Protein AF-A0A946AKU5-F1 (afdb_monomer_lite)

Foldseek 3Di:
DDDCADPVRHHPDDPVLDDDDPDDDPDDCKDKDWDDDPVDIWIKIAHPQFDDCDADPVRRGDPGNRNRVVCVSVVHIDTDDDDPVSCVVPPPDDDDDDD

Structure (mmCIF, N/CA/C/O backbone):
data_AF-A0A946AKU5-F1
#
_entry.id   AF-A0A946AKU5-F1
#
loop_
_atom_site.group_PDB
_atom_site.id
_atom_site.type_symbol
_atom_site.label_atom_id
_atom_site.label_alt_id
_atom_site.label_comp_id
_atom_site.label_asym_id
_atom_site.label_entity_id
_atom_site.label_seq_id
_atom_site.pdbx_PDB_ins_code
_atom_site.Cartn_x
_atom_site.Cartn_y
_atom_site.Cartn_z
_atom_site.occupancy
_atom_site.B_iso_or_equiv
_atom_site.auth_seq_id
_atom_site.auth_comp_id
_atom_site.auth_asym_id
_atom_site.auth_atom_id
_atom_site.pdbx_PDB_model_num
ATOM 1 N N . PRO A 1 1 ? 0.184 -9.157 -16.455 1.00 84.50 1 PRO A N 1
ATOM 2 C CA . PRO A 1 1 ? 1.391 -8.377 -16.076 1.00 84.50 1 PRO A CA 1
ATOM 3 C C . PRO A 1 1 ? 1.023 -6.899 -15.973 1.00 84.50 1 PRO A C 1
ATOM 5 O O . PRO A 1 1 ? 0.249 -6.428 -16.802 1.00 84.50 1 PRO A O 1
ATOM 8 N N . PHE A 1 2 ? 1.549 -6.195 -14.976 1.00 92.12 2 PHE A N 1
ATOM 9 C CA . PHE A 1 2 ? 1.259 -4.780 -14.762 1.00 92.12 2 PHE A CA 1
ATOM 10 C C . PHE A 1 2 ? 2.167 -3.901 -15.617 1.00 92.12 2 PHE A C 1
ATOM 12 O O . PHE A 1 2 ? 3.354 -4.179 -15.770 1.00 92.12 2 PHE A O 1
ATOM 19 N N . SER A 1 3 ? 1.592 -2.857 -16.206 1.00 93.62 3 SER A N 1
ATOM 20 C CA . SER A 1 3 ? 2.324 -1.884 -17.014 1.00 93.62 3 SER A CA 1
ATOM 21 C C . SER A 1 3 ? 3.085 -0.902 -16.120 1.00 93.62 3 SER A C 1
ATOM 23 O O . SER A 1 3 ? 2.568 -0.472 -15.096 1.00 93.62 3 SER A O 1
ATOM 25 N N . THR A 1 4 ? 4.283 -0.497 -16.544 1.00 97.12 4 THR A N 1
ATOM 26 C CA . THR A 1 4 ? 5.058 0.607 -15.940 1.00 97.12 4 THR A CA 1
ATOM 27 C C . THR A 1 4 ? 4.651 1.976 -16.506 1.00 97.12 4 THR A C 1
ATOM 29 O O . THR A 1 4 ? 5.167 3.021 -16.111 1.00 97.12 4 THR A O 1
ATOM 32 N N . ARG A 1 5 ? 3.700 1.986 -17.447 1.00 97.56 5 ARG A N 1
ATOM 33 C CA . ARG A 1 5 ? 3.014 3.177 -17.960 1.00 97.56 5 ARG A CA 1
ATOM 34 C C . ARG A 1 5 ? 1.651 3.321 -17.300 1.00 97.56 5 ARG A C 1
ATOM 36 O O . ARG A 1 5 ? 0.965 2.317 -17.105 1.00 97.56 5 ARG A O 1
ATOM 43 N N . ASN A 1 6 ? 1.259 4.561 -17.031 1.00 97.25 6 ASN A N 1
ATOM 44 C CA . ASN A 1 6 ? -0.065 4.900 -16.521 1.00 97.25 6 ASN A CA 1
ATOM 45 C C . ASN A 1 6 ? -1.166 4.641 -17.571 1.00 97.25 6 ASN A C 1
ATOM 47 O O . ASN A 1 6 ? -0.890 4.257 -18.710 1.00 97.25 6 ASN A O 1
ATOM 51 N N . PHE A 1 7 ? -2.425 4.886 -17.205 1.00 96.94 7 PHE A N 1
ATOM 52 C CA . PHE A 1 7 ? -3.580 4.654 -18.084 1.00 96.94 7 PHE A CA 1
ATOM 53 C C . PHE A 1 7 ? -3.601 5.534 -19.351 1.00 96.94 7 PHE A C 1
ATOM 55 O O . PHE A 1 7 ? -4.286 5.194 -20.311 1.00 96.94 7 PHE A O 1
ATOM 62 N N . LEU A 1 8 ? -2.835 6.633 -19.383 1.00 97.94 8 LEU A N 1
ATOM 63 C CA . LEU A 1 8 ? -2.637 7.481 -20.567 1.00 97.94 8 LEU A CA 1
ATOM 64 C C . LEU A 1 8 ? -1.494 6.980 -21.467 1.00 97.94 8 LEU A C 1
ATOM 66 O O . LEU A 1 8 ? -1.183 7.598 -22.481 1.00 97.94 8 LEU A O 1
ATOM 70 N N . GLY A 1 9 ? -0.826 5.887 -21.089 1.00 97.12 9 GLY A N 1
ATOM 71 C CA . GLY A 1 9 ? 0.327 5.352 -21.804 1.00 97.12 9 GLY A CA 1
ATOM 72 C C . GLY A 1 9 ? 1.631 6.110 -21.541 1.00 97.12 9 GLY A C 1
ATOM 73 O O . GLY A 1 9 ? 2.617 5.862 -22.234 1.00 97.12 9 GLY A O 1
ATOM 74 N N . VAL A 1 10 ? 1.683 6.999 -20.546 1.00 98.25 10 VAL A N 1
ATOM 75 C CA . VAL A 1 10 ? 2.894 7.750 -20.178 1.00 98.25 10 VAL A CA 1
ATOM 76 C C . VAL A 1 10 ? 3.699 6.954 -19.143 1.00 98.25 10 VAL A C 1
ATOM 78 O O . VAL A 1 10 ? 3.098 6.417 -18.209 1.00 98.25 10 VAL A O 1
ATOM 81 N N . PRO A 1 11 ? 5.035 6.833 -19.278 1.00 98.25 11 PRO A N 1
ATOM 82 C CA . PRO A 1 11 ? 5.867 6.176 -18.271 1.00 98.25 11 PRO A CA 1
ATOM 83 C C . PRO A 1 11 ? 5.675 6.795 -16.882 1.00 98.25 11 PRO A C 1
ATOM 85 O O . PRO A 1 11 ? 5.747 8.011 -16.733 1.00 98.25 11 PRO A O 1
ATOM 88 N N . GLN A 1 12 ? 5.438 5.948 -15.881 1.00 97.81 12 GLN A N 1
ATOM 89 C CA . GLN A 1 12 ? 5.364 6.334 -14.465 1.00 97.81 12 GLN A CA 1
ATOM 90 C C . GLN A 1 12 ? 6.377 5.570 -13.594 1.00 97.81 12 GLN A C 1
ATOM 92 O O . GLN A 1 12 ? 6.446 5.805 -12.395 1.00 97.81 12 GLN A O 1
ATOM 97 N N . ALA A 1 13 ? 7.124 4.643 -14.198 1.00 97.44 13 ALA A N 1
ATOM 98 C CA . ALA A 1 13 ? 8.162 3.824 -13.585 1.00 97.44 13 ALA A CA 1
ATOM 99 C C . ALA A 1 13 ? 9.159 3.359 -14.667 1.00 97.44 13 ALA A C 1
ATOM 101 O O . ALA A 1 13 ? 8.853 3.403 -15.868 1.00 97.44 13 ALA A O 1
ATOM 102 N N . GLY A 1 14 ? 10.337 2.903 -14.248 1.00 95.69 14 GLY A N 1
ATOM 103 C CA . GLY A 1 14 ? 11.333 2.233 -15.079 1.00 95.69 14 GLY A CA 1
ATOM 104 C C . GLY A 1 14 ? 10.807 0.930 -15.683 1.00 95.69 14 GLY A C 1
ATOM 105 O O . GLY A 1 14 ? 9.872 0.310 -15.180 1.00 95.69 14 GLY A O 1
ATOM 106 N N . ASN A 1 15 ? 11.385 0.495 -16.805 1.00 92.56 15 ASN A N 1
ATOM 107 C CA . ASN A 1 15 ? 10.943 -0.729 -17.494 1.00 92.56 15 ASN A CA 1
ATOM 108 C C . ASN A 1 15 ? 11.209 -2.009 -16.678 1.00 92.56 15 ASN A C 1
ATOM 110 O O . ASN A 1 15 ? 10.518 -3.012 -16.859 1.00 92.56 15 ASN A O 1
ATOM 114 N N . ASP A 1 16 ? 12.205 -1.966 -15.801 1.00 92.38 16 ASP A N 1
ATOM 115 C CA . ASP A 1 16 ? 12.625 -3.010 -14.867 1.00 92.38 16 ASP A CA 1
ATOM 116 C C . ASP A 1 16 ? 11.742 -3.096 -13.608 1.00 92.38 16 ASP A C 1
ATOM 118 O O . ASP A 1 16 ? 11.824 -4.064 -12.856 1.00 92.38 16 ASP A O 1
ATOM 122 N N . GLU A 1 17 ? 10.826 -2.145 -13.414 1.00 95.69 17 GLU A N 1
ATOM 123 C CA . GLU A 1 17 ? 9.864 -2.123 -12.302 1.00 95.69 17 GLU A CA 1
ATOM 124 C C . GLU A 1 17 ? 8.560 -2.884 -12.620 1.00 95.69 17 GLU A C 1
ATOM 126 O O . GLU A 1 17 ? 7.567 -2.809 -11.895 1.00 95.69 17 GLU A O 1
ATOM 131 N N . ARG A 1 18 ? 8.534 -3.634 -13.727 1.00 93.44 18 ARG A N 1
ATOM 132 C CA . ARG A 1 18 ? 7.367 -4.402 -14.170 1.00 93.44 18 ARG A CA 1
ATOM 133 C C . ARG A 1 18 ? 7.042 -5.542 -13.202 1.00 93.44 18 ARG A C 1
ATOM 135 O O . ARG A 1 18 ? 7.863 -6.421 -12.957 1.00 93.44 18 ARG A O 1
ATOM 142 N N . LEU A 1 19 ? 5.788 -5.599 -12.755 1.00 93.00 19 LEU A N 1
ATOM 143 C CA . LEU A 1 19 ? 5.280 -6.648 -11.867 1.00 93.00 19 LEU A CA 1
ATOM 144 C C . LEU A 1 19 ? 4.390 -7.652 -12.608 1.00 93.00 19 LEU A C 1
ATOM 146 O O . LEU A 1 19 ? 3.743 -7.336 -13.613 1.00 93.00 19 LEU A O 1
ATOM 150 N N . VAL A 1 20 ? 4.322 -8.883 -12.100 1.00 93.12 20 VAL A N 1
ATOM 151 C CA . VAL A 1 20 ? 3.516 -9.960 -12.688 1.00 93.12 20 VAL A CA 1
ATOM 152 C C . VAL A 1 20 ? 2.767 -10.707 -11.593 1.00 93.12 20 VAL A C 1
ATOM 154 O O . VAL A 1 20 ? 3.381 -11.225 -10.669 1.00 93.12 20 VAL A O 1
ATOM 157 N N . LEU A 1 21 ? 1.443 -10.798 -11.731 1.00 88.38 21 LEU A N 1
ATOM 158 C CA . LEU A 1 21 ? 0.643 -11.798 -11.028 1.00 88.38 21 LEU A CA 1
ATOM 159 C C . LEU A 1 21 ? 0.426 -13.006 -11.941 1.00 88.38 21 LEU A C 1
ATOM 161 O O . LEU A 1 21 ? 0.169 -12.811 -13.134 1.00 88.38 21 LEU A O 1
ATOM 165 N N . PRO A 1 22 ? 0.505 -14.236 -11.404 1.00 86.81 22 PRO A N 1
ATOM 166 C CA . PRO A 1 22 ? 0.293 -15.452 -12.184 1.00 86.81 22 PRO A CA 1
ATOM 167 C C . PRO A 1 22 ? -1.175 -15.648 -12.585 1.00 86.81 22 PRO A C 1
ATOM 169 O O . PRO A 1 22 ? -1.450 -16.330 -13.567 1.00 86.81 22 PRO A O 1
ATOM 172 N N . ILE A 1 23 ? -2.110 -15.055 -11.835 1.00 90.44 23 ILE A N 1
ATOM 173 C CA . ILE A 1 23 ? -3.554 -15.176 -12.040 1.00 90.44 23 ILE A CA 1
ATOM 174 C C . ILE A 1 23 ? -4.130 -13.771 -12.195 1.00 90.44 23 ILE A C 1
ATOM 176 O O . ILE A 1 23 ? -3.907 -12.905 -11.348 1.00 90.44 23 ILE A O 1
ATOM 180 N N . GLU A 1 24 ? -4.853 -13.551 -13.289 1.00 91.19 24 GLU A N 1
ATOM 181 C CA . GLU A 1 24 ? -5.646 -12.341 -13.482 1.00 91.19 24 GLU A CA 1
ATOM 182 C C . GLU A 1 24 ? -6.883 -12.405 -12.579 1.00 91.19 24 GLU A C 1
ATOM 184 O O . GLU A 1 24 ? -7.503 -13.457 -12.421 1.00 91.19 24 GLU A O 1
ATOM 189 N N . GLN A 1 25 ? -7.182 -11.295 -11.911 1.00 95.19 25 GLN A N 1
ATOM 190 C CA . GLN A 1 25 ? -8.273 -11.203 -10.953 1.00 95.19 25 GLN A CA 1
ATOM 191 C C . GLN A 1 25 ? -9.173 -10.052 -11.393 1.00 95.19 25 GLN A C 1
ATOM 193 O O . GLN A 1 25 ? -8.775 -8.894 -11.281 1.00 95.19 25 GLN A O 1
ATOM 198 N N . ASN A 1 26 ? -10.390 -10.367 -11.843 1.00 96.62 26 ASN A N 1
ATOM 199 C CA . ASN A 1 26 ? -11.419 -9.371 -12.143 1.00 96.62 26 ASN A CA 1
ATOM 200 C C . ASN A 1 26 ? -11.952 -8.748 -10.837 1.00 96.62 26 ASN A C 1
ATOM 202 O O . ASN A 1 26 ? -12.977 -9.163 -10.293 1.00 96.62 26 ASN A O 1
ATOM 206 N N . ARG A 1 27 ? -11.185 -7.803 -10.294 1.00 96.56 27 ARG A N 1
ATOM 207 C CA . ARG A 1 27 ? -11.433 -7.078 -9.043 1.00 96.56 27 ARG A CA 1
ATOM 208 C C . ARG A 1 27 ? -10.863 -5.659 -9.138 1.00 96.56 27 ARG A C 1
ATOM 210 O O . ARG A 1 27 ? -10.214 -5.305 -10.118 1.00 96.56 27 ARG A O 1
ATOM 217 N N . GLY A 1 28 ? -11.103 -4.847 -8.111 1.00 97.69 28 GLY A N 1
ATOM 218 C CA . GLY A 1 28 ? -10.566 -3.485 -8.037 1.00 97.69 28 GLY A CA 1
ATOM 219 C C . GLY A 1 28 ? -9.037 -3.451 -7.935 1.00 97.69 28 GLY A C 1
ATOM 220 O O . GLY A 1 28 ? -8.449 -4.305 -7.280 1.00 97.69 28 GLY A O 1
ATOM 221 N N . THR A 1 29 ? -8.414 -2.438 -8.550 1.00 97.19 29 THR A N 1
ATOM 222 C CA . THR A 1 29 ? -6.965 -2.157 -8.453 1.00 97.19 29 THR A CA 1
ATOM 223 C C . THR A 1 29 ? -6.502 -1.994 -7.003 1.00 97.19 29 THR A C 1
ATOM 225 O O . THR A 1 29 ? -5.398 -2.394 -6.648 1.00 97.19 29 THR A O 1
ATOM 228 N N . GLU A 1 30 ? -7.372 -1.438 -6.165 1.00 98.19 30 GLU A N 1
ATOM 229 C CA . GLU A 1 30 ? -7.316 -1.517 -4.710 1.00 98.19 30 GLU A CA 1
ATOM 230 C C . GLU A 1 30 ? -8.653 -2.071 -4.202 1.00 98.19 30 GLU A C 1
ATOM 232 O O . GLU A 1 30 ? -9.658 -2.070 -4.923 1.00 98.19 30 GLU A O 1
ATOM 237 N N . ASN A 1 31 ? -8.665 -2.577 -2.971 1.00 98.62 31 ASN A N 1
ATOM 238 C CA . ASN A 1 31 ? -9.912 -2.850 -2.271 1.00 98.62 31 ASN A CA 1
ATOM 239 C C . ASN A 1 31 ? -9.829 -2.386 -0.823 1.00 98.62 31 ASN A C 1
ATOM 241 O O . ASN A 1 31 ? -8.914 -2.780 -0.095 1.00 98.62 31 ASN A O 1
ATOM 245 N N . ASN A 1 32 ? -10.871 -1.691 -0.380 1.00 98.38 32 ASN A N 1
ATOM 246 C CA . ASN A 1 32 ? -11.090 -1.321 1.006 1.00 98.38 32 ASN A CA 1
ATOM 247 C C . ASN A 1 32 ? -12.408 -1.896 1.557 1.00 98.38 32 ASN A C 1
ATOM 249 O O . ASN A 1 32 ? -13.356 -2.189 0.831 1.00 98.38 32 ASN A O 1
ATOM 253 N N . MET A 1 33 ? -12.472 -2.064 2.877 1.00 98.56 33 MET A N 1
ATOM 254 C CA . MET A 1 33 ? -13.678 -2.474 3.598 1.00 98.56 33 MET A CA 1
ATOM 255 C C . MET A 1 33 ? -13.803 -1.650 4.871 1.00 98.56 33 MET A C 1
ATOM 257 O O . MET A 1 33 ? -12.863 -1.602 5.661 1.00 98.56 33 MET A O 1
ATOM 261 N N . ILE A 1 34 ? -14.971 -1.048 5.090 1.00 98.44 34 ILE A N 1
ATOM 262 C CA . ILE A 1 34 ? -15.280 -0.264 6.286 1.00 98.44 34 ILE A CA 1
ATOM 263 C C . ILE A 1 34 ? -16.451 -0.927 7.003 1.00 98.44 34 ILE A C 1
ATOM 265 O O . ILE A 1 34 ? -17.507 -1.143 6.414 1.00 98.44 34 ILE A O 1
ATOM 269 N N . VAL A 1 35 ? -16.264 -1.236 8.281 1.00 98.25 35 VAL A N 1
ATOM 270 C CA . VAL A 1 35 ? -17.312 -1.718 9.179 1.00 98.25 35 VAL A CA 1
ATOM 271 C C . VAL A 1 35 ? -17.632 -0.593 10.151 1.00 98.25 35 VAL A C 1
ATOM 273 O O . VAL A 1 35 ? -16.774 -0.170 10.928 1.00 98.25 35 VAL A O 1
ATOM 276 N N . MET A 1 36 ? -18.863 -0.092 10.072 1.00 97.19 36 MET A N 1
ATOM 277 C CA . MET A 1 36 ? -19.374 0.968 10.937 1.00 97.19 36 MET A CA 1
ATOM 278 C C . MET A 1 36 ? -20.204 0.337 12.051 1.00 97.19 36 MET A C 1
ATOM 280 O O . MET A 1 36 ? -21.250 -0.256 11.791 1.00 97.19 36 MET A O 1
ATOM 284 N N 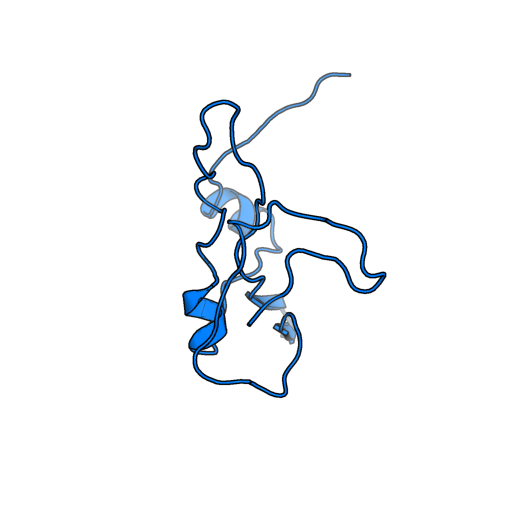. GLN A 1 37 ? -19.726 0.451 13.284 1.00 94.00 37 GLN A N 1
ATOM 285 C CA . GLN A 1 37 ? -20.456 0.068 14.488 1.00 94.00 37 GLN A CA 1
ATOM 286 C C . GLN A 1 37 ? -20.874 1.330 15.246 1.00 94.00 37 GLN A C 1
ATOM 288 O O . GLN A 1 37 ? -20.420 2.429 14.933 1.00 94.00 37 GLN A O 1
ATOM 293 N N . ARG A 1 38 ? -21.745 1.183 16.251 1.00 94.69 38 ARG A N 1
ATOM 294 C CA . ARG A 1 38 ? -22.253 2.318 17.039 1.00 94.69 38 ARG A CA 1
ATOM 295 C C . ARG A 1 38 ? -21.129 3.173 17.637 1.00 94.69 38 ARG A C 1
ATOM 297 O O . ARG A 1 38 ? -21.224 4.394 17.599 1.00 94.69 38 ARG A O 1
ATOM 304 N N . ASP A 1 39 ? -20.091 2.519 18.153 1.00 94.81 39 ASP A N 1
ATOM 305 C CA . ASP A 1 39 ? -19.037 3.159 18.947 1.00 94.81 39 ASP A CA 1
ATOM 306 C C . ASP A 1 39 ? -17.647 3.072 18.286 1.00 94.81 39 ASP A C 1
ATOM 308 O O . ASP A 1 39 ? -16.679 3.627 18.802 1.00 94.81 39 ASP A O 1
ATOM 312 N N . GLU A 1 40 ? -17.526 2.385 17.143 1.00 95.31 40 GLU A N 1
ATOM 313 C CA . GLU A 1 40 ? -16.237 2.105 16.504 1.00 95.31 40 GLU A CA 1
ATOM 314 C C . GLU A 1 40 ? -16.344 2.058 14.972 1.00 95.31 40 GLU A C 1
ATOM 316 O O . GLU A 1 40 ? -17.256 1.448 14.406 1.00 95.31 40 GLU A O 1
ATOM 321 N N . ILE A 1 41 ? -15.362 2.654 14.291 1.00 97.19 41 ILE A N 1
ATOM 322 C CA . ILE A 1 41 ? -15.148 2.507 12.849 1.00 97.19 41 ILE A CA 1
ATOM 323 C C . ILE A 1 41 ? -13.892 1.674 12.620 1.00 97.19 41 ILE A C 1
ATOM 325 O O . ILE A 1 41 ? -12.795 2.009 13.066 1.00 97.19 41 ILE A O 1
ATOM 329 N N . VAL A 1 42 ? -14.054 0.586 11.873 1.00 97.81 42 VAL A N 1
ATOM 330 C CA . VAL A 1 42 ? -13.011 -0.412 11.657 1.00 97.81 42 VAL A CA 1
ATOM 331 C C . VAL A 1 42 ? -12.820 -0.580 10.152 1.00 97.81 42 VAL A C 1
ATOM 333 O O . VAL A 1 42 ? -13.710 -1.071 9.466 1.00 97.81 42 VAL A O 1
ATOM 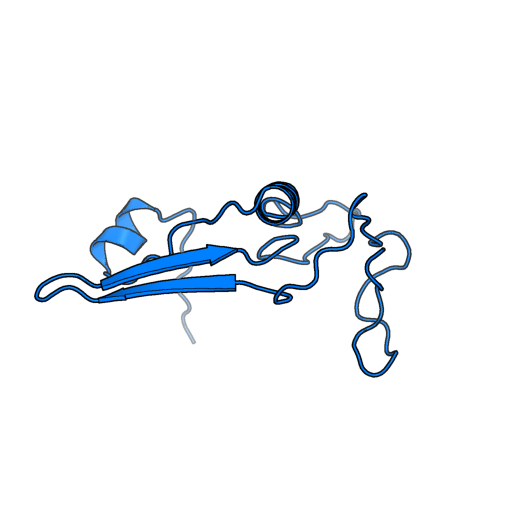336 N N . ALA A 1 43 ? -11.654 -0.181 9.635 1.00 98.38 43 ALA A N 1
ATOM 337 C CA . ALA A 1 43 ? -11.362 -0.226 8.203 1.00 98.38 43 ALA A CA 1
ATOM 338 C C . ALA A 1 43 ? -10.133 -1.077 7.838 1.00 98.38 43 ALA A C 1
ATOM 340 O O . ALA A 1 43 ? -9.188 -1.241 8.618 1.00 98.38 43 ALA A O 1
ATOM 341 N N . TRP A 1 44 ? -10.154 -1.625 6.628 1.00 98.75 44 TRP A N 1
ATOM 342 C CA . TRP A 1 44 ? -9.037 -2.335 6.020 1.00 98.75 44 TRP A CA 1
ATOM 343 C C . TRP A 1 44 ? -8.881 -1.936 4.564 1.00 98.75 44 TRP A C 1
ATOM 345 O O . TRP A 1 44 ? -9.867 -1.588 3.920 1.00 98.75 44 TRP A O 1
ATOM 355 N N . GLU A 1 45 ? -7.667 -2.065 4.050 1.00 98.69 45 GLU A N 1
ATOM 356 C CA . GLU A 1 45 ? -7.356 -1.856 2.639 1.00 98.69 45 GLU A CA 1
ATOM 357 C C . GLU A 1 45 ? -6.210 -2.761 2.185 1.00 98.69 45 GLU A C 1
ATOM 359 O O . GLU A 1 45 ? -5.532 -3.389 3.004 1.00 98.69 45 GLU A O 1
ATOM 364 N N . VAL A 1 46 ? -5.967 -2.794 0.882 1.00 98.75 46 VAL A N 1
ATOM 365 C CA . VAL A 1 46 ? -4.714 -3.273 0.301 1.00 98.75 46 VAL A CA 1
ATOM 366 C C . VAL A 1 46 ? -4.349 -2.386 -0.885 1.00 98.75 46 VAL A C 1
ATOM 368 O O . VAL A 1 46 ? -5.135 -2.228 -1.817 1.00 98.75 46 VAL A O 1
ATOM 371 N N . VAL A 1 47 ? -3.154 -1.799 -0.834 1.00 98.50 47 VAL A N 1
ATOM 372 C CA . VAL A 1 47 ? -2.638 -0.860 -1.838 1.00 98.50 47 VAL A CA 1
ATOM 373 C C . VAL A 1 47 ? -1.337 -1.436 -2.385 1.00 98.50 47 VAL A C 1
ATOM 375 O O . VAL A 1 47 ? -0.242 -1.132 -1.915 1.00 98.50 47 VAL A O 1
ATOM 378 N N . ALA A 1 48 ? -1.473 -2.360 -3.335 1.00 97.75 48 ALA A N 1
ATOM 379 C CA . ALA A 1 48 ? -0.334 -2.982 -3.996 1.00 97.75 48 ALA A CA 1
ATOM 380 C C . ALA A 1 48 ? 0.299 -2.035 -5.037 1.00 97.75 48 ALA A C 1
ATOM 382 O O . ALA A 1 48 ? -0.411 -1.248 -5.662 1.00 97.75 48 ALA A O 1
ATOM 383 N N . PRO A 1 49 ? 1.618 -2.139 -5.286 1.00 97.69 49 PRO A N 1
ATOM 384 C CA . PRO A 1 49 ? 2.547 -3.098 -4.682 1.00 97.69 49 PRO A CA 1
ATOM 385 C C . PRO A 1 49 ? 2.954 -2.747 -3.247 1.00 97.69 49 PRO A C 1
ATOM 387 O O . PRO A 1 49 ? 3.231 -3.656 -2.472 1.00 97.69 49 PRO A O 1
ATOM 390 N N . GLY A 1 50 ? 2.940 -1.471 -2.888 1.00 98.19 50 GLY A N 1
ATOM 391 C CA . GLY A 1 50 ? 3.325 -0.942 -1.586 1.00 98.19 50 GLY A CA 1
ATOM 392 C C . GLY A 1 50 ? 3.034 0.558 -1.527 1.00 98.19 50 GLY A C 1
ATOM 393 O O . GLY A 1 50 ? 2.594 1.155 -2.511 1.00 98.19 50 GLY A O 1
ATOM 394 N N . GLN A 1 51 ? 3.258 1.174 -0.366 1.00 98.50 51 GLN A N 1
ATOM 395 C CA . GLN A 1 51 ? 2.923 2.587 -0.147 1.00 98.50 51 GLN A CA 1
ATOM 396 C C . GLN A 1 51 ? 3.916 3.559 -0.801 1.00 98.50 51 GLN A C 1
ATOM 398 O O . GLN A 1 51 ? 3.558 4.695 -1.111 1.00 98.50 51 GLN A O 1
ATOM 403 N N . SER A 1 52 ? 5.174 3.150 -0.963 1.00 98.00 52 SER A N 1
ATOM 404 C CA . SER A 1 52 ? 6.230 3.991 -1.523 1.00 98.00 52 SER A CA 1
ATOM 405 C C . SER A 1 52 ? 6.651 3.457 -2.881 1.00 98.00 52 SER A C 1
ATOM 407 O O . SER A 1 52 ? 6.793 2.260 -3.049 1.00 98.00 52 SER A O 1
ATOM 409 N N . ALA A 1 53 ? 6.916 4.336 -3.839 1.00 97.12 53 ALA A N 1
ATOM 410 C CA . ALA A 1 53 ? 7.582 3.965 -5.090 1.00 97.12 53 ALA A CA 1
ATOM 411 C C . ALA A 1 53 ? 9.047 4.432 -5.113 1.00 97.12 53 ALA A C 1
ATOM 413 O O . ALA A 1 53 ? 9.690 4.417 -6.157 1.00 97.12 53 ALA A O 1
ATOM 414 N N . PHE A 1 54 ? 9.575 4.909 -3.979 1.00 98.00 54 PHE A N 1
ATOM 415 C CA . PHE A 1 54 ? 10.898 5.516 -3.941 1.00 98.00 54 PHE A CA 1
ATOM 416 C C . PHE A 1 54 ? 12.000 4.477 -4.168 1.00 98.00 54 PHE A C 1
ATOM 418 O O . PHE A 1 54 ? 12.061 3.444 -3.490 1.00 98.00 54 PHE A O 1
ATOM 425 N N . ILE A 1 55 ? 12.891 4.818 -5.093 1.00 97.69 55 ILE A N 1
ATOM 426 C CA . ILE A 1 55 ? 14.160 4.149 -5.344 1.00 97.69 55 ILE A CA 1
ATOM 427 C C . ILE A 1 55 ? 15.244 5.210 -5.167 1.00 97.69 55 ILE A C 1
ATOM 429 O O . ILE A 1 55 ? 15.139 6.303 -5.729 1.00 97.69 55 ILE A O 1
ATOM 433 N N . ASP A 1 56 ? 16.252 4.917 -4.349 1.00 97.38 56 ASP A N 1
ATOM 434 C CA . ASP A 1 56 ? 17.357 5.844 -4.132 1.00 97.38 56 ASP A CA 1
ATOM 435 C C . ASP A 1 56 ? 18.285 5.939 -5.360 1.00 97.38 56 ASP A C 1
ATOM 437 O O . ASP A 1 56 ? 18.169 5.195 -6.334 1.00 97.38 56 ASP A O 1
ATOM 441 N N . VAL A 1 57 ? 19.245 6.864 -5.317 1.00 97.12 57 VAL A N 1
ATOM 442 C CA . VAL A 1 57 ? 20.193 7.087 -6.426 1.00 97.12 57 VAL A CA 1
ATOM 443 C C . VAL A 1 57 ? 21.122 5.898 -6.699 1.00 97.12 57 VAL A C 1
ATOM 445 O O . VAL A 1 57 ? 21.737 5.843 -7.761 1.00 97.12 57 VAL A O 1
ATOM 448 N N . ALA A 1 58 ? 21.242 4.963 -5.755 1.00 97.25 58 ALA A N 1
ATOM 449 C CA . ALA A 1 58 ? 22.001 3.728 -5.911 1.00 97.25 58 ALA A CA 1
ATOM 450 C C . ALA A 1 58 ? 21.131 2.569 -6.438 1.00 97.25 58 ALA A C 1
ATOM 452 O O . ALA A 1 58 ? 21.651 1.480 -6.672 1.00 97.25 58 ALA A O 1
ATOM 453 N N . GLY A 1 59 ? 19.831 2.796 -6.656 1.00 96.19 59 GLY A N 1
ATOM 454 C CA . GLY A 1 59 ? 18.888 1.787 -7.129 1.00 96.19 59 GLY A CA 1
ATOM 455 C C . GLY A 1 59 ? 18.228 0.973 -6.011 1.00 96.19 59 GLY A C 1
ATOM 456 O O . GLY A 1 59 ? 17.524 0.005 -6.306 1.00 96.19 59 GLY A O 1
ATOM 457 N N . ASN A 1 60 ? 18.423 1.327 -4.736 1.00 97.31 60 ASN A N 1
ATOM 458 C CA . ASN A 1 60 ? 17.797 0.605 -3.632 1.00 97.31 60 ASN A CA 1
ATOM 459 C C . ASN A 1 60 ? 16.336 1.024 -3.475 1.00 97.31 60 ASN A C 1
ATOM 461 O O . ASN A 1 60 ? 16.007 2.207 -3.377 1.00 97.31 60 ASN A O 1
ATOM 465 N N . LYS A 1 61 ? 15.457 0.028 -3.397 1.00 97.69 61 LYS A N 1
ATOM 466 C CA . LYS A 1 61 ? 14.025 0.203 -3.146 1.00 97.69 61 LYS A CA 1
ATOM 467 C C . LYS A 1 61 ? 13.775 0.495 -1.667 1.00 97.69 61 LYS A C 1
ATOM 469 O O . LYS A 1 61 ? 14.398 -0.118 -0.801 1.00 97.69 61 LYS A O 1
ATOM 474 N N . GLY A 1 62 ? 12.843 1.403 -1.377 1.00 96.94 62 GLY A N 1
ATOM 475 C CA . GLY A 1 62 ? 12.406 1.669 -0.004 1.00 96.94 62 GLY A CA 1
ATOM 476 C C . GLY A 1 62 ? 11.715 0.467 0.658 1.00 96.94 62 GLY A C 1
ATOM 477 O O . GLY A 1 62 ? 11.212 -0.426 -0.020 1.00 96.94 62 GLY A O 1
ATOM 478 N N . GLU A 1 63 ? 11.635 0.475 1.994 1.00 97.50 63 GLU A N 1
ATOM 479 C CA . GLU A 1 63 ? 11.020 -0.605 2.794 1.00 97.50 63 GLU A CA 1
ATOM 480 C C . GLU A 1 63 ? 9.591 -0.944 2.336 1.00 97.50 63 GLU A C 1
ATOM 482 O O . GLU A 1 63 ? 9.241 -2.108 2.166 1.00 97.50 63 GLU A O 1
ATOM 487 N N . HIS A 1 64 ? 8.786 0.083 2.055 1.00 98.38 64 HIS A N 1
ATOM 488 C CA . HIS A 1 64 ? 7.386 -0.058 1.644 1.00 98.38 64 HIS A CA 1
ATOM 489 C C . HIS A 1 64 ? 7.197 -0.074 0.120 1.00 98.38 64 HIS A C 1
ATOM 491 O O . HIS A 1 64 ? 6.160 0.378 -0.368 1.00 98.38 64 HIS A O 1
ATOM 497 N N . TYR A 1 65 ? 8.201 -0.529 -0.642 1.00 98.38 65 TYR A N 1
ATOM 498 C CA . TYR A 1 65 ? 8.145 -0.542 -2.108 1.00 98.38 65 TYR A CA 1
ATOM 499 C C . TYR A 1 65 ? 7.178 -1.593 -2.671 1.00 98.38 65 TYR A C 1
ATOM 501 O O . TYR A 1 65 ? 6.418 -1.324 -3.600 1.00 98.38 65 TYR A O 1
ATOM 509 N N . SER A 1 66 ? 7.188 -2.806 -2.109 1.00 97.75 66 SER A N 1
ATOM 510 C CA . SER A 1 66 ? 6.355 -3.917 -2.596 1.00 97.75 66 SER A CA 1
ATOM 511 C C . SER A 1 66 ? 5.806 -4.829 -1.493 1.00 97.75 66 SER A C 1
ATOM 513 O O . SER A 1 66 ? 5.517 -6.000 -1.739 1.00 97.75 66 SER A O 1
ATOM 515 N N . ASP A 1 67 ? 5.686 -4.318 -0.269 1.00 98.31 67 ASP A N 1
ATOM 516 C CA . ASP A 1 67 ? 5.291 -5.073 0.928 1.00 98.31 67 ASP A CA 1
ATOM 517 C C . ASP A 1 67 ? 3.807 -5.493 0.963 1.00 98.31 67 ASP A C 1
ATOM 519 O O . ASP A 1 67 ? 3.395 -6.262 1.831 1.00 98.31 67 ASP A O 1
ATOM 523 N N . GLN A 1 68 ? 3.000 -5.041 0.002 1.00 98.50 68 GLN A N 1
ATOM 524 C CA . GLN A 1 68 ? 1.578 -5.372 -0.130 1.00 98.50 68 GLN A CA 1
ATOM 525 C C . GLN A 1 68 ? 1.256 -6.196 -1.384 1.00 98.50 68 GLN A C 1
ATOM 527 O O . GLN A 1 68 ? 0.102 -6.577 -1.584 1.00 98.50 68 GLN A O 1
ATOM 532 N N . PHE A 1 69 ? 2.244 -6.511 -2.228 1.00 97.38 69 PHE A N 1
ATOM 533 C CA . PHE A 1 69 ? 2.002 -7.223 -3.485 1.00 97.38 69 PHE A CA 1
ATOM 534 C C . PHE A 1 69 ? 1.479 -8.650 -3.263 1.00 97.38 69 PHE A C 1
ATOM 536 O O . PHE A 1 69 ? 0.452 -9.035 -3.824 1.00 97.38 69 PHE A O 1
ATOM 543 N N . GLU A 1 70 ? 2.132 -9.409 -2.380 1.00 97.00 70 GLU A N 1
ATOM 544 C CA . GLU A 1 70 ? 1.676 -10.754 -2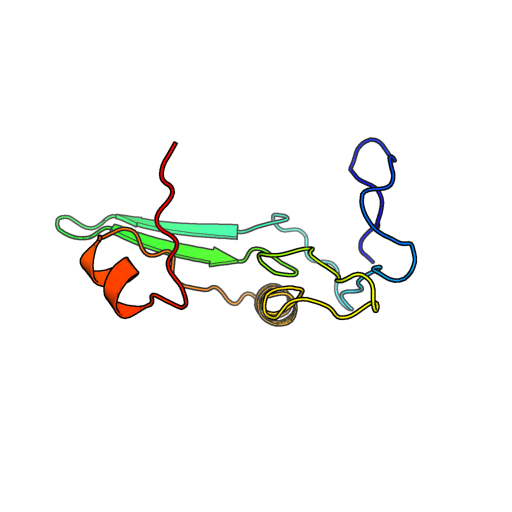.003 1.00 97.00 70 GLU A CA 1
ATOM 545 C C . GLU A 1 70 ? 0.347 -10.707 -1.237 1.00 97.00 70 GLU A C 1
ATOM 547 O O . GLU A 1 70 ? -0.553 -11.500 -1.504 1.00 97.00 70 GLU A O 1
ATOM 552 N N . MET A 1 71 ? 0.162 -9.705 -0.369 1.00 98.00 71 MET A N 1
ATOM 553 C CA . MET A 1 71 ? -1.102 -9.485 0.339 1.00 98.00 71 MET A CA 1
ATOM 554 C C . MET A 1 71 ? -2.270 -9.302 -0.640 1.00 98.00 71 MET A C 1
ATOM 556 O O . MET A 1 71 ? -3.326 -9.900 -0.454 1.00 98.00 71 MET A O 1
ATOM 560 N N . TYR A 1 72 ? -2.081 -8.524 -1.710 1.00 97.75 72 TYR A N 1
ATOM 561 C CA . TYR A 1 72 ? -3.095 -8.340 -2.748 1.00 97.75 72 TYR A CA 1
ATOM 562 C C . TYR A 1 72 ? -3.386 -9.641 -3.503 1.00 97.75 72 TYR A C 1
ATOM 564 O O . TYR A 1 72 ? -4.560 -9.998 -3.666 1.00 97.75 72 TYR A O 1
ATOM 572 N N . LYS A 1 73 ? -2.330 -10.375 -3.900 1.00 95.75 73 LYS A N 1
ATOM 573 C CA . LYS A 1 73 ? -2.430 -11.677 -4.586 1.00 95.75 73 LYS A CA 1
ATOM 574 C C . LYS A 1 73 ? -3.323 -12.650 -3.817 1.00 95.75 73 LYS A C 1
ATOM 576 O O . LYS A 1 73 ? -4.142 -13.336 -4.425 1.00 95.75 73 LYS A O 1
ATOM 581 N N . GLU A 1 74 ? -3.180 -12.681 -2.496 1.00 96.75 74 GLU A N 1
ATOM 582 C CA . GLU A 1 74 ? -3.838 -13.634 -1.598 1.00 96.75 74 GLU A CA 1
ATOM 583 C C . GLU A 1 74 ? -5.177 -13.133 -1.029 1.00 96.75 74 GLU A C 1
ATOM 585 O O . GLU A 1 74 ? -5.713 -13.731 -0.100 1.00 96.75 74 GLU A O 1
ATOM 590 N N . PHE A 1 75 ? -5.742 -12.047 -1.578 1.00 97.25 75 PHE A N 1
ATOM 591 C CA . PHE A 1 75 ? -6.966 -11.403 -1.061 1.00 97.25 75 PHE A CA 1
ATOM 592 C C . PHE A 1 75 ? -6.849 -10.938 0.404 1.00 97.25 75 PHE A C 1
ATOM 594 O O . PHE A 1 75 ? -7.853 -10.724 1.089 1.00 97.25 75 PHE A O 1
ATOM 601 N N . GLY A 1 76 ? -5.619 -10.753 0.881 1.00 98.44 76 GLY A N 1
ATOM 602 C CA . GLY A 1 76 ? -5.309 -10.180 2.178 1.00 98.44 76 GLY A CA 1
ATOM 603 C C . GLY A 1 76 ? -5.604 -8.682 2.240 1.00 98.44 76 GLY A C 1
ATOM 604 O O . GLY A 1 76 ? -5.936 -8.031 1.247 1.00 98.44 76 GLY A O 1
ATOM 605 N N . ARG A 1 77 ? -5.487 -8.131 3.451 1.00 98.56 77 ARG A N 1
ATOM 606 C CA . ARG A 1 77 ? -5.736 -6.716 3.747 1.00 98.56 77 ARG A CA 1
ATOM 607 C C . ARG A 1 77 ? -5.018 -6.282 5.022 1.00 98.56 77 ARG A C 1
ATOM 609 O O . ARG A 1 77 ? -4.917 -7.063 5.970 1.00 98.56 77 ARG A O 1
ATOM 616 N N . LYS A 1 78 ? -4.596 -5.021 5.083 1.00 98.69 78 LYS A N 1
ATOM 617 C CA . LYS A 1 78 ? -4.033 -4.376 6.278 1.00 98.69 78 LYS A CA 1
ATOM 618 C C . LYS A 1 78 ? -5.057 -3.461 6.935 1.00 98.69 78 LYS A C 1
ATOM 620 O O . LYS A 1 78 ? -6.027 -3.042 6.312 1.00 98.69 78 LYS A O 1
ATOM 625 N N . ARG A 1 79 ? -4.848 -3.156 8.214 1.00 98.31 79 ARG A N 1
ATOM 626 C CA . ARG A 1 79 ? -5.676 -2.198 8.954 1.00 98.31 79 ARG A CA 1
ATOM 627 C C . ARG A 1 79 ? -5.442 -0.773 8.453 1.00 98.31 79 ARG A C 1
ATOM 629 O O . ARG A 1 79 ? -4.306 -0.399 8.168 1.00 98.31 79 ARG A O 1
ATOM 636 N N . VAL A 1 80 ? -6.515 0.012 8.411 1.00 98.31 80 VAL A N 1
ATOM 637 C CA . VAL A 1 80 ? -6.458 1.474 8.300 1.00 98.31 80 VAL A CA 1
ATOM 638 C C . VAL A 1 80 ? -6.680 2.048 9.693 1.00 98.31 80 VAL A C 1
ATOM 640 O O . VAL A 1 80 ? -7.708 1.790 10.324 1.00 98.31 80 VAL A O 1
ATOM 643 N N . TRP A 1 81 ? -5.693 2.789 10.190 1.00 98.19 81 TRP A N 1
ATOM 644 C CA . TRP A 1 81 ? -5.737 3.402 11.514 1.00 98.19 81 TRP A CA 1
ATOM 645 C C . TRP A 1 81 ? -6.419 4.761 11.427 1.00 98.19 81 TRP A C 1
ATOM 647 O O . TRP A 1 81 ? -5.927 5.659 10.750 1.00 98.19 81 TRP A O 1
ATOM 657 N N . PHE A 1 82 ? -7.564 4.889 12.093 1.00 95.81 82 PHE A N 1
ATOM 658 C CA . PHE A 1 82 ? -8.382 6.102 12.068 1.00 95.81 82 PHE A CA 1
ATOM 659 C C . PHE A 1 82 ? -8.215 6.935 13.342 1.00 95.81 82 PHE A C 1
ATOM 661 O O . PHE A 1 82 ? -8.047 8.151 13.273 1.00 95.81 82 PHE A O 1
ATOM 668 N N . TYR A 1 83 ? -8.228 6.293 14.513 1.00 97.50 83 TYR A N 1
ATOM 669 C CA . TYR A 1 83 ? -8.150 7.008 15.782 1.00 97.50 83 TYR A CA 1
ATOM 670 C C . TYR A 1 83 ? -6.706 7.390 16.138 1.00 97.50 83 TYR A C 1
ATOM 672 O O . TYR A 1 83 ? -5.793 6.587 15.922 1.00 97.50 83 TYR A O 1
ATOM 680 N N . PRO A 1 84 ? -6.473 8.564 16.761 1.00 97.88 84 PRO A N 1
ATOM 681 C CA . PRO A 1 84 ? -5.127 9.016 17.119 1.00 97.88 84 PRO A CA 1
ATOM 682 C C . PRO A 1 8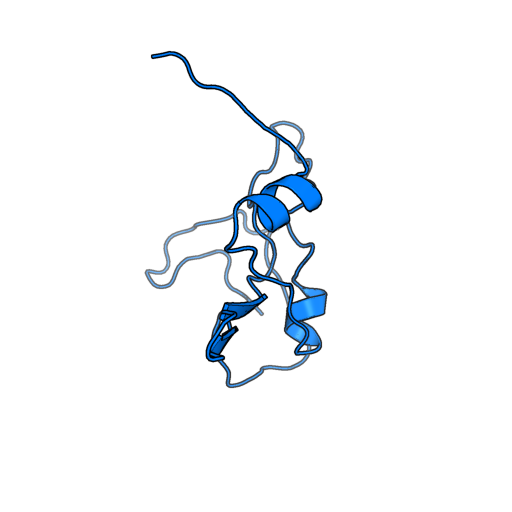4 ? -4.333 8.010 17.959 1.00 97.88 84 PRO A C 1
ATOM 684 O O . PRO A 1 84 ? -3.146 7.810 17.704 1.00 97.88 84 PRO A O 1
ATOM 687 N N . GLN A 1 85 ? -4.976 7.326 18.918 1.00 97.88 85 GLN A N 1
ATOM 688 C CA . GLN A 1 85 ? -4.303 6.294 19.714 1.00 97.88 85 GLN A CA 1
ATOM 689 C C . GLN A 1 85 ? -3.821 5.104 18.872 1.00 97.88 85 GLN A C 1
ATOM 691 O O . GLN A 1 85 ? -2.753 4.556 19.146 1.00 97.88 85 GLN A O 1
ATOM 696 N N . ASP A 1 86 ? -4.562 4.728 17.827 1.00 97.75 86 ASP A N 1
ATOM 697 C CA . ASP A 1 86 ? -4.178 3.628 16.946 1.00 97.75 86 ASP A CA 1
ATOM 698 C C . ASP A 1 86 ? -3.012 4.038 16.057 1.00 97.75 86 ASP A C 1
ATOM 700 O O . ASP A 1 86 ? -2.062 3.271 15.908 1.00 97.75 86 ASP A O 1
ATOM 704 N N . VAL A 1 87 ? -3.040 5.263 15.522 1.00 98.31 87 VAL A N 1
ATOM 705 C CA . VAL A 1 87 ? -1.913 5.811 14.756 1.00 98.31 87 VAL A CA 1
ATOM 706 C C . VAL A 1 87 ? -0.660 5.850 15.628 1.00 98.31 87 VAL A C 1
ATOM 708 O O . VAL A 1 87 ? 0.382 5.349 15.216 1.00 98.31 87 VAL A O 1
ATOM 711 N N . ALA A 1 88 ? -0.763 6.366 16.856 1.00 98.38 88 ALA A N 1
ATOM 712 C CA . ALA A 1 88 ? 0.361 6.439 17.786 1.00 98.3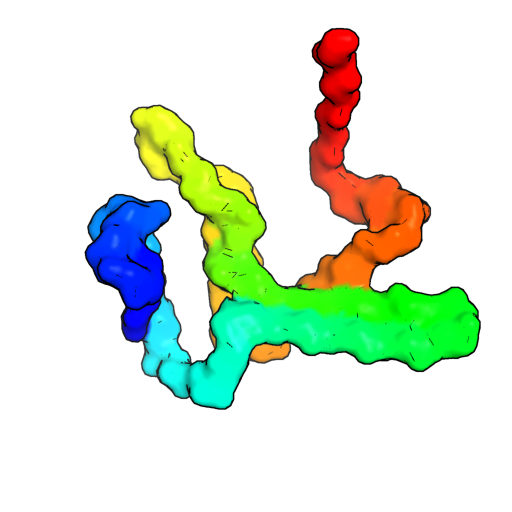8 88 ALA A CA 1
ATOM 713 C C . ALA A 1 88 ? 0.934 5.051 18.120 1.00 98.38 88 ALA A C 1
ATOM 715 O O . ALA A 1 88 ? 2.151 4.872 18.109 1.00 98.38 88 ALA A O 1
ATOM 716 N N . LYS A 1 89 ? 0.070 4.057 18.365 1.00 98.44 89 LYS A N 1
ATOM 717 C CA . LYS A 1 89 ? 0.474 2.681 18.694 1.00 98.44 89 LYS A CA 1
ATOM 718 C C . LYS A 1 89 ? 1.164 1.956 17.533 1.00 98.44 89 LYS A C 1
ATOM 720 O O . LYS A 1 89 ? 2.002 1.091 17.776 1.00 98.44 89 LYS A O 1
ATOM 725 N N . HIS A 1 90 ? 0.822 2.292 16.291 1.00 98.38 90 HIS A N 1
ATOM 726 C CA . HIS A 1 90 ? 1.364 1.646 15.089 1.00 98.38 90 HIS A CA 1
ATOM 727 C C . HIS A 1 90 ? 2.342 2.538 14.309 1.00 98.38 90 HIS A C 1
ATOM 729 O O . HIS A 1 90 ? 2.700 2.219 13.173 1.00 98.38 90 HIS A O 1
ATOM 735 N N . LYS A 1 91 ? 2.791 3.646 14.909 1.00 98.25 91 LYS A N 1
ATOM 736 C CA . LYS A 1 91 ? 3.718 4.602 14.300 1.00 98.25 91 LYS A CA 1
ATOM 737 C C . LYS A 1 91 ? 5.072 3.943 14.016 1.00 98.25 91 LYS A C 1
ATOM 739 O O . LYS A 1 91 ? 5.650 3.296 14.888 1.00 98.25 91 LYS A O 1
ATOM 744 N N . ARG A 1 92 ? 5.590 4.131 12.798 1.00 97.88 92 ARG A N 1
ATOM 745 C CA . ARG A 1 92 ? 6.953 3.721 12.402 1.00 97.88 92 ARG A CA 1
ATOM 746 C C . ARG A 1 92 ? 7.942 4.881 12.432 1.00 97.88 92 ARG A C 1
ATOM 748 O O . ARG A 1 92 ? 9.069 4.705 12.878 1.00 97.88 92 ARG A O 1
ATOM 755 N N . SER A 1 93 ? 7.509 6.061 12.003 1.00 97.88 93 SER A N 1
ATOM 756 C CA . SER A 1 93 ? 8.313 7.282 11.970 1.00 97.88 93 SER A CA 1
ATOM 757 C C . SER A 1 93 ? 7.426 8.522 12.140 1.00 97.88 93 SER A C 1
ATOM 759 O O . SER A 1 93 ? 6.201 8.439 12.047 1.00 97.88 93 SER A O 1
ATOM 761 N N . GLU A 1 94 ? 8.043 9.666 12.439 1.00 97.88 94 GLU A N 1
ATOM 762 C CA . GLU A 1 94 ? 7.388 10.968 12.608 1.00 97.88 94 GLU A CA 1
ATOM 763 C C . GLU A 1 94 ? 8.332 12.076 12.147 1.00 97.88 94 GLU A C 1
ATOM 765 O O . GLU A 1 94 ? 9.542 11.984 12.356 1.00 97.88 94 GLU A O 1
ATOM 770 N N . VAL A 1 95 ? 7.782 13.127 11.541 1.00 97.62 95 VAL A N 1
ATOM 771 C CA . VAL A 1 95 ? 8.531 14.323 11.148 1.00 97.62 95 VAL A CA 1
ATOM 772 C C . VAL A 1 95 ? 7.719 15.550 11.545 1.00 97.62 95 VAL A C 1
ATOM 774 O O . VAL A 1 95 ? 6.545 15.650 11.197 1.00 97.62 95 VAL A O 1
ATOM 777 N N . ASN A 1 96 ? 8.354 16.493 12.244 1.00 97.50 96 ASN A N 1
ATOM 778 C CA . ASN A 1 96 ? 7.785 17.808 12.529 1.00 97.50 96 ASN A CA 1
ATOM 779 C C . ASN A 1 96 ? 8.318 18.807 11.504 1.00 97.50 96 ASN A C 1
ATOM 781 O O . ASN A 1 96 ? 9.531 18.972 11.374 1.00 97.50 96 ASN A O 1
ATOM 785 N N . LEU A 1 97 ? 7.416 19.467 10.785 1.00 96.88 97 LEU A N 1
ATOM 786 C CA . LEU A 1 97 ? 7.769 20.495 9.814 1.00 96.88 97 LEU A CA 1
ATOM 787 C C . LEU A 1 97 ? 7.617 21.870 10.468 1.00 96.88 97 LEU A C 1
ATOM 789 O O . LEU A 1 97 ? 6.570 22.169 11.038 1.00 96.88 97 LEU A O 1
ATOM 793 N N . ALA A 1 98 ? 8.661 22.691 10.380 1.00 94.88 98 ALA A N 1
ATOM 794 C CA . ALA A 1 98 ? 8.609 24.114 10.689 1.00 94.88 98 ALA A CA 1
ATOM 795 C C . ALA A 1 98 ? 8.765 24.879 9.372 1.00 94.88 98 ALA A C 1
ATOM 797 O O . ALA A 1 98 ? 9.668 24.573 8.591 1.00 94.88 98 ALA A O 1
ATOM 798 N N . TYR A 1 99 ? 7.857 25.815 9.126 1.00 85.19 99 TYR A N 1
ATOM 799 C CA . TYR A 1 99 ? 7.732 26.578 7.887 1.00 85.19 99 TYR A CA 1
ATOM 800 C C . TYR A 1 99 ? 7.737 28.075 8.178 1.00 85.19 99 TYR A C 1
ATOM 802 O O . TYR A 1 99 ? 7.161 28.472 9.218 1.00 85.19 99 TYR A O 1
#

Sequence (99 aa):
PFSTRNFLGVPQAGNDERLVLPIEQNRGTENNMIVMQRDEIVAWEVVAPGQSAFIDVAGNKGEHYSDQFEMYKEFGRKRVWFYPQDVAKHKRSEVNLAY

pLDDT: mean 96.59, std 2.79, range [84.5, 98.75]

Secondary structure (DSSP, 8-state):
---SB-TTS-B-S-GGG----SS---S-SSEEEEEE-SS-EEEEEE-SS-S---B-TTSPBPTTSSTTHHHHHTT--EEEP-SHHHHHHT---------

Radius of gyration: 16.57 Å; chains: 1; bounding box: 44×42×42 Å

=== Feature glossary ===
Each block in this record encodes a different view of the same protein. In brief:

Predicted aligned error. PAE(i, j) answers: if I align the predicted and true structures on residue i, how far off (in Å) do I expect residue j to be? A block-diagonal PAE matrix with low values on the blocks and high values off-diagonal is the signature of a multi-domain protein with confidently predicted domains but uncertain inter-domain orientation.

Contact-map, Ramachandran, and PAE plots. Plot images: a contact map (which residues are close in 3D, as an N×N binary image), a Ramachandran scatter (backbone torsion angles, revealing secondary-structure composition at a glance), and — for AlphaFold structures — a PAE heatmap (pairwise prediction confidence).

Backbone torsions (φ/ψ). φ (phi) and ψ (psi) are the two rotatable backbone dihedrals per residue: φ is the C(i-1)–N–Cα–C torsion, ψ is the N–Cα–C–N(i+1) torsion, both in degrees on (−180°, 180°]. α-helical residues cluster near (−60°, −45°); β-strand residues near (−120°, +130°). A Ramachandran plot is simply a scatter of (φ, ψ) for every residue.

Foldseek 3Di. A 3Di character summarizes, for each residue, the relative orientation of the Cα frame of its nearest spatial neighbor. Because it encodes fold topology rather than chemistry, 3Di alignments detect remote structural similarity that sequence alignment misses.

Radius of gyration, Cα contacts, bounding box. Three whole-structure scalars: the radius of gyration (RMS distance of Cα from centroid, in Å), the count of Cα–Cα contacts (pairs closer than 8 Å and separated by more than four residues in sequence — i.e. tertiary, not local, contacts), and the bounding-box dimensions. Together they distinguish compact globular folds from extended fibres or disordered chains.

Sequence. Sequence gives the chain of amino acids in standard one-letter code (A=alanine, C=cysteine, …, Y=tyrosine), read N→C. It is the only feature that is directly encoded by the gene; all structural features are derived from the folded form of this sequence.

mmCIF coordinates. Atomic coordinates in PDBx/mmCIF format — the same representation the Protein Data Bank distributes. Each line of the _atom_site loop places one backbone atom in Cartesian space (units: ångströms, origin: arbitrary).

Secondary structure (3-state, P-SEA). Three-state secondary structure (P-SEA) collapses the eight DSSP classes into helix (a), strand (b), and coil (c). P-SEA assigns these from Cα geometry alone — distances and angles — without requiring backbone oxygens, so it works on any Cα trace.

InterPro / GO / CATH / organism. Functional annotations link the protein to curated databases. InterPro entries ident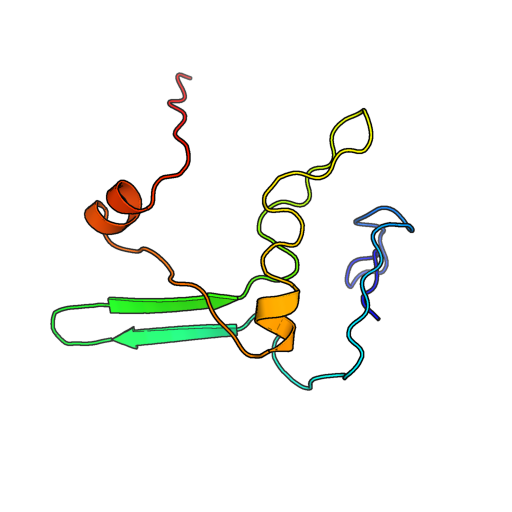ify conserved domains and families by matching the sequence against member-database signatures (Pfam, PROSITE, CDD, …). Gene Ontology (GO) terms describe molecular function, biological process, and cellular component in a controlled vocabulary. CATH places the structure in a hierarchical fold classification (Class/Architecture/Topology/Homologous-superfamily). The organism is the source species.

B-factor. B-factor (Debye–Waller factor) reflects atomic displacement in the crystal lattice. It is an experimental observable (units Å²), not a prediction; low values mean the atom is pinned down, high values mean it moves or is heterogeneous across the crystal.

Rendered structure images. Structure images are PyMOL renders from six orthogonal camera directions. Cartoon representation draws helices as coils and strands as arrows; sticks shows the backbone as bonds; surface shows the solvent-excluded envelope. Rainbow coloring maps sequence position to hue (blue→red, N→C); chain coloring assigns a distinct color per polypeptide.

Solvent-accessible surface area. Solvent-accessible surface area (SASA) is the area in Å² traced out by the centre of a 1.4 Å probe sphere (a water molecule) rolled over the protein's van der Waals surface (Shrake–Rupley / Lee–Richards construction). Buried residues have near-zero SASA; fully exposed residues can exceed 200 Å². The total SASA scales roughly with the number of surface residues.

Secondary structure (8-state, DSSP). The SS8 string is DSSP's per-residue secondary-structure call. α-helix (H) means an i→i+4 H-bond ladder; β-strand (E) means the residue participates in a β-sheet; 3₁₀ (G) and π (I) are tighter and wider helices; T/S are turns/bends; '-' is loop.

pLDDT. For AlphaFold models, the B-factor field carries pLDDT — the model's own estimate of local accuracy on a 0–100 scale. Regions with pLDDT<50 should be treated as essentially unmodeled; they often correspond to intrinsically disordered segments.

Nearest PDB structures. Nearest PDB neighbors are the top structural matches found by Foldseek when searching this structure against the entire Protein Data Bank. Each hit reports a TM-score (0 to 1; >0.5 almost always implies the same fold) and an E-value. These are *structural* homologs — they may share no detectable sequence similarity.